Protein AF-A0A8I1SPU9-F1 (afdb_monomer)

Secondary structure (DSSP, 8-state):
-HHHHHHHHHHHHHHHHHHHHHHHHHHT-HHHHHHHHHHHHHHHHHHHHHHHHHH--THHHHHHHHHHHHHHHHHHHH-

Radius of gyration: 13.32 Å; Cα contacts (8 Å, |Δi|>4): 102; chains: 1; bounding box: 34×14×39 Å

pLDDT: mean 81.81, std 8.37, range [57.88, 92.19]

Sequence (79 aa):
MKVKIIKILYVILAIGGIVAAIGSFITHSHLLEALALGLLGVSLILNSYATYLRLKRKIAFFYISIGVIAIIWAILIYH

Organism: NCBI:txid86664

Nearest PDB structures (foldseek):
  7d3u-assembly1_F  TM=6.161E-01  e=4.445E-01  Dietzia sp. DQ12-45-1b
  7qru-assembly1_F  TM=5.845E-01  e=9.054E-01  Alkalihalophilus pseudofirmus
  8e9i-assembly1_K  TM=5.873E-01  e=1.019E+00  Mycolicibacterium smegmatis MC2 155
  7p64-assembly1_K  TM=6.420E-01  e=4.487E+00  Escherichia coli BL21(DE3)

Solvent-accessible surface area (backbone atoms only — not comparable to full-atom values): 3772 Å² total; per-residue (Å²): 114,70,69,62,52,52,52,53,49,25,51,52,31,35,53,52,11,50,53,28,39,54,50,13,68,75,67,71,35,51,67,34,40,20,50,10,30,35,30,36,11,53,15,37,32,46,50,18,50,54,46,26,76,74,64,74,43,73,69,29,56,58,42,31,52,52,12,50,52,33,35,54,50,17,54,62,65,65,104

Structure (mmCIF, N/CA/C/O backbone):
data_AF-A0A8I1SPU9-F1
#
_entry.id   AF-A0A8I1SPU9-F1
#
loop_
_atom_site.group_PDB
_atom_site.id
_atom_site.type_symbol
_atom_site.label_atom_id
_atom_site.label_alt_id
_atom_site.label_comp_id
_atom_site.label_asym_id
_atom_site.label_entity_id
_atom_site.label_seq_id
_atom_site.pdbx_PDB_ins_code
_atom_site.Cartn_x
_atom_site.Cartn_y
_atom_site.Cartn_z
_atom_site.occupancy
_at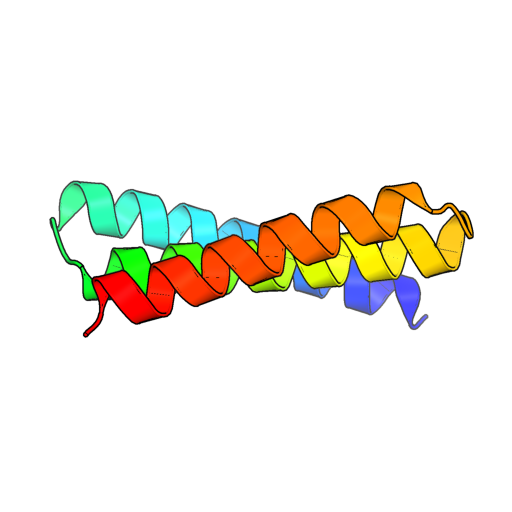om_site.B_iso_or_equiv
_atom_site.auth_seq_id
_atom_site.auth_comp_id
_atom_site.auth_asym_id
_atom_site.auth_atom_id
_atom_site.pdbx_PDB_model_num
ATOM 1 N N . MET A 1 1 ? -5.942 -4.357 21.601 1.00 58.09 1 MET A N 1
ATOM 2 C CA . MET A 1 1 ? -4.754 -4.881 20.880 1.00 58.09 1 MET A CA 1
ATOM 3 C C . MET A 1 1 ? -4.904 -4.889 19.356 1.00 58.09 1 MET A C 1
ATOM 5 O O . MET A 1 1 ? -4.065 -4.279 18.707 1.00 58.09 1 MET A O 1
ATOM 9 N N . LYS A 1 2 ? -5.966 -5.476 18.773 1.00 62.28 2 LYS A N 1
ATOM 10 C CA . LYS A 1 2 ? -6.129 -5.634 17.305 1.00 62.28 2 LYS A CA 1
ATOM 11 C C . LYS A 1 2 ? -5.978 -4.341 16.475 1.00 62.28 2 LYS A C 1
ATOM 13 O O . LYS A 1 2 ? -5.261 -4.335 15.485 1.00 62.28 2 LYS A O 1
ATOM 18 N N . VAL A 1 3 ? -6.557 -3.220 16.919 1.00 69.69 3 VAL A N 1
ATOM 19 C CA . VAL A 1 3 ? -6.484 -1.927 16.197 1.00 69.69 3 VAL A CA 1
ATOM 20 C C . VAL A 1 3 ? -5.060 -1.350 16.147 1.00 69.69 3 VAL A C 1
ATOM 22 O O . VAL A 1 3 ? -4.679 -0.731 15.161 1.00 69.69 3 VAL A O 1
ATOM 25 N N . LYS A 1 4 ? -4.249 -1.575 17.190 1.00 78.19 4 LYS A N 1
ATOM 26 C CA . LYS A 1 4 ? -2.864 -1.075 17.267 1.00 78.19 4 LYS A CA 1
ATOM 27 C C . LYS A 1 4 ? -1.959 -1.798 16.262 1.00 78.19 4 LYS A C 1
ATOM 29 O O . LYS A 1 4 ? -1.135 -1.158 15.624 1.00 78.19 4 LYS A O 1
ATOM 34 N N . ILE A 1 5 ? -2.168 -3.105 16.095 1.00 82.12 5 ILE A N 1
ATOM 35 C CA . ILE A 1 5 ? -1.424 -3.949 15.148 1.00 82.12 5 ILE A CA 1
ATOM 36 C C . ILE A 1 5 ? -1.764 -3.566 13.706 1.00 82.12 5 ILE A C 1
ATOM 38 O O . ILE A 1 5 ? -0.856 -3.311 12.925 1.00 82.12 5 ILE A O 1
ATOM 42 N N . ILE A 1 6 ? -3.055 -3.425 13.378 1.00 81.12 6 ILE A N 1
ATOM 43 C CA . ILE A 1 6 ? -3.495 -2.960 12.048 1.00 81.12 6 ILE A CA 1
ATOM 44 C C . ILE A 1 6 ? -2.892 -1.584 11.742 1.00 81.12 6 ILE A C 1
ATOM 46 O O . ILE A 1 6 ? -2.475 -1.335 10.614 1.00 81.12 6 ILE A O 1
ATOM 50 N N . LYS A 1 7 ? -2.790 -0.717 12.764 1.00 82.38 7 LYS A N 1
ATOM 51 C CA . LYS A 1 7 ? -2.186 0.609 12.626 1.00 82.38 7 LYS A CA 1
ATOM 52 C C . LYS A 1 7 ? -0.724 0.555 12.204 1.00 82.38 7 LYS A C 1
ATOM 54 O O . LYS A 1 7 ? -0.322 1.253 11.285 1.00 82.38 7 LYS A O 1
ATOM 59 N N . ILE A 1 8 ? 0.058 -0.281 12.877 1.00 87.38 8 ILE A N 1
ATOM 60 C CA . ILE A 1 8 ? 1.474 -0.482 12.558 1.00 87.38 8 ILE A CA 1
ATOM 61 C C . ILE A 1 8 ? 1.612 -1.079 11.154 1.00 87.38 8 ILE A C 1
ATOM 63 O O . ILE A 1 8 ? 2.429 -0.604 10.372 1.00 87.38 8 ILE A O 1
ATOM 67 N N . LEU A 1 9 ? 0.768 -2.057 10.813 1.00 86.56 9 LEU A N 1
ATOM 68 C CA . LEU A 1 9 ? 0.808 -2.732 9.521 1.00 86.56 9 LEU A CA 1
ATOM 69 C C . LEU A 1 9 ? 0.598 -1.748 8.362 1.00 86.56 9 LEU A C 1
ATOM 71 O O . LEU A 1 9 ? 1.450 -1.665 7.483 1.00 86.56 9 LEU A O 1
ATOM 75 N N . TYR A 1 10 ? -0.484 -0.955 8.375 1.00 85.50 10 TYR A N 1
ATOM 76 C CA . TYR A 1 10 ? -0.749 -0.039 7.260 1.00 85.50 10 TYR A CA 1
ATOM 77 C C . TYR A 1 10 ? 0.328 1.048 7.140 1.00 85.50 10 TYR A C 1
ATOM 79 O O . TYR A 1 10 ? 0.625 1.476 6.028 1.00 85.50 10 TYR A O 1
ATOM 87 N N . VAL A 1 11 ? 0.940 1.478 8.251 1.00 88.62 11 VAL A N 1
ATOM 88 C CA . VAL A 1 11 ? 2.051 2.444 8.230 1.00 88.62 11 VAL A CA 1
ATOM 89 C C . VAL A 1 11 ? 3.279 1.841 7.552 1.00 88.62 11 VAL A C 1
ATOM 91 O O . VAL A 1 11 ? 3.854 2.480 6.678 1.00 88.62 11 VAL A O 1
ATOM 94 N N . ILE A 1 12 ? 3.653 0.606 7.898 1.00 91.62 12 ILE A N 1
ATOM 95 C CA . ILE A 1 12 ? 4.784 -0.086 7.263 1.00 91.62 12 ILE A CA 1
ATOM 96 C C . ILE A 1 12 ? 4.522 -0.278 5.765 1.00 91.62 12 ILE A C 1
ATOM 98 O O . ILE A 1 12 ? 5.395 0.019 4.954 1.00 91.62 12 ILE A O 1
ATOM 102 N N . LEU A 1 13 ? 3.311 -0.702 5.389 1.00 89.62 13 LEU A N 1
ATOM 103 C CA . LEU A 1 13 ? 2.907 -0.827 3.986 1.00 89.62 13 LEU A CA 1
ATOM 104 C C . LEU A 1 13 ? 2.951 0.514 3.241 1.00 89.62 13 LEU A C 1
ATOM 106 O O . LEU A 1 13 ? 3.415 0.554 2.106 1.00 89.62 13 LEU A O 1
ATOM 110 N N . ALA A 1 14 ? 2.518 1.612 3.870 1.00 88.19 14 ALA A N 1
ATOM 111 C CA . ALA A 1 14 ? 2.581 2.942 3.266 1.00 88.19 14 ALA A CA 1
ATOM 112 C C . ALA A 1 14 ? 4.030 3.369 3.009 1.00 88.19 14 ALA A C 1
ATOM 114 O O . ALA A 1 14 ? 4.355 3.814 1.914 1.00 88.19 14 ALA A O 1
ATOM 115 N N . ILE A 1 15 ? 4.906 3.195 4.002 1.00 92.12 15 ILE A N 1
ATOM 116 C CA . ILE A 1 15 ? 6.329 3.527 3.880 1.00 92.12 15 ILE A CA 1
ATOM 117 C C . ILE A 1 15 ? 6.976 2.671 2.786 1.00 92.12 15 ILE A C 1
ATOM 119 O O . ILE A 1 15 ? 7.653 3.212 1.916 1.00 92.12 15 ILE A O 1
ATOM 123 N N . GLY A 1 16 ? 6.720 1.359 2.778 1.00 90.69 16 GLY A N 1
ATOM 124 C CA . GLY A 1 16 ? 7.223 0.453 1.744 1.00 90.69 16 GLY A CA 1
ATOM 125 C C . GLY A 1 16 ? 6.738 0.833 0.344 1.00 90.69 16 GLY A C 1
ATOM 126 O O . GLY A 1 16 ? 7.532 0.859 -0.592 1.00 90.69 16 GLY A O 1
ATOM 127 N N . GLY A 1 17 ? 5.463 1.205 0.210 1.00 90.31 17 GLY A N 1
ATOM 128 C CA . GLY A 1 17 ? 4.893 1.683 -1.047 1.00 90.31 17 GLY A CA 1
ATOM 129 C C . GLY A 1 17 ? 5.518 2.993 -1.532 1.00 90.31 17 GLY A C 1
ATOM 130 O O . GLY A 1 17 ? 5.811 3.120 -2.715 1.00 90.31 17 GLY A O 1
ATOM 131 N N . ILE A 1 18 ? 5.805 3.939 -0.630 1.00 90.88 18 ILE A N 1
ATOM 132 C CA . ILE A 1 18 ? 6.509 5.190 -0.966 1.00 90.88 18 ILE A CA 1
ATOM 133 C C . ILE A 1 18 ? 7.935 4.900 -1.445 1.00 90.88 18 ILE A C 1
ATOM 135 O O . ILE A 1 18 ? 8.360 5.442 -2.461 1.00 90.88 18 ILE A O 1
ATOM 139 N N . VAL A 1 19 ? 8.671 4.031 -0.747 1.00 92.19 19 VAL A N 1
ATOM 140 C CA . VAL A 1 19 ? 10.036 3.650 -1.145 1.00 92.19 19 VAL A CA 1
ATOM 141 C C . VAL A 1 19 ? 10.029 2.970 -2.514 1.00 92.19 19 VAL A C 1
ATOM 143 O O . VAL A 1 19 ? 10.851 3.308 -3.363 1.00 92.19 19 VAL A O 1
ATOM 146 N N . ALA A 1 20 ? 9.075 2.069 -2.760 1.00 88.06 20 ALA A N 1
ATOM 147 C CA . ALA A 1 20 ? 8.897 1.437 -4.062 1.00 88.06 20 ALA A CA 1
ATOM 148 C C . ALA A 1 20 ? 8.535 2.457 -5.155 1.00 88.06 20 ALA A C 1
ATOM 150 O O . ALA A 1 20 ? 9.081 2.370 -6.250 1.00 88.06 20 ALA A O 1
ATOM 151 N N . ALA A 1 21 ? 7.695 3.457 -4.862 1.00 87.56 21 ALA A N 1
ATOM 152 C CA . ALA A 1 2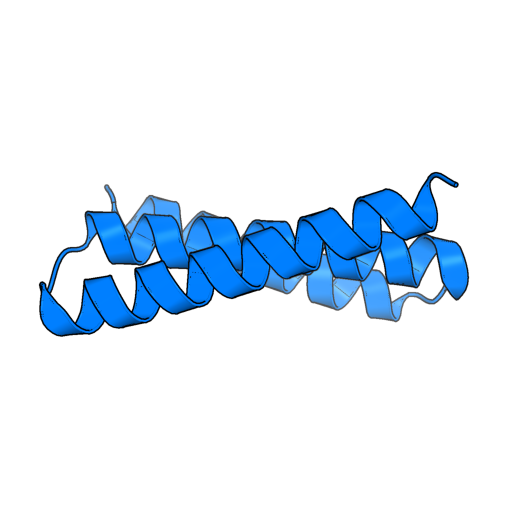1 ? 7.338 4.512 -5.816 1.00 87.56 21 ALA A CA 1
ATOM 153 C C . ALA A 1 21 ? 8.556 5.362 -6.203 1.00 87.56 21 ALA A C 1
ATOM 155 O O . ALA A 1 21 ? 8.787 5.631 -7.380 1.00 87.56 21 ALA A O 1
ATOM 156 N N . ILE A 1 22 ? 9.373 5.745 -5.218 1.00 89.31 22 ILE A N 1
ATOM 157 C CA . ILE A 1 22 ? 10.616 6.490 -5.455 1.00 89.31 22 ILE A CA 1
ATOM 158 C C . ILE A 1 22 ? 11.601 5.629 -6.252 1.00 89.31 22 ILE A C 1
ATOM 160 O O . ILE A 1 22 ? 12.174 6.090 -7.237 1.00 89.31 22 ILE A O 1
ATOM 164 N N . GLY A 1 23 ? 11.770 4.362 -5.866 1.00 87.06 23 GLY A N 1
ATOM 165 C CA . GLY A 1 23 ? 12.610 3.411 -6.589 1.00 87.06 23 GLY A CA 1
ATOM 166 C C . GLY A 1 23 ? 12.150 3.219 -8.034 1.00 87.06 23 GLY A C 1
ATOM 167 O O . GLY A 1 23 ? 12.983 3.203 -8.938 1.00 87.06 23 GLY A O 1
ATOM 168 N N . SER A 1 24 ? 10.838 3.154 -8.266 1.00 88.88 24 SER A N 1
ATOM 169 C CA . SER A 1 24 ? 10.232 3.095 -9.597 1.00 88.88 24 SER A CA 1
ATOM 170 C C . SER A 1 24 ? 10.578 4.319 -10.431 1.00 88.88 24 SER A C 1
ATOM 172 O O . SER A 1 24 ? 10.968 4.178 -11.583 1.00 88.88 24 SER A O 1
ATOM 174 N N . PHE A 1 25 ? 10.478 5.517 -9.851 1.00 85.06 25 PHE A N 1
ATOM 175 C CA . PHE A 1 25 ? 10.798 6.761 -10.549 1.00 85.06 25 PHE A CA 1
ATOM 176 C C . PHE A 1 25 ? 12.267 6.813 -10.992 1.00 85.06 25 PHE A C 1
ATOM 178 O O . PHE A 1 25 ? 12.576 7.269 -12.086 1.00 85.06 25 PHE A O 1
ATOM 185 N N . ILE A 1 26 ? 13.180 6.299 -10.165 1.00 89.38 26 ILE A N 1
ATOM 186 C CA . ILE A 1 26 ? 14.613 6.258 -10.482 1.00 89.38 26 ILE A CA 1
ATOM 187 C C . ILE A 1 26 ? 14.906 5.183 -11.539 1.00 89.38 26 ILE A C 1
ATOM 189 O O . ILE A 1 26 ? 15.605 5.437 -12.518 1.00 89.38 26 ILE A O 1
ATOM 193 N N . THR A 1 27 ? 14.367 3.977 -11.355 1.00 86.94 27 THR A N 1
ATOM 194 C CA . THR A 1 27 ? 14.664 2.811 -12.207 1.00 86.94 27 THR A CA 1
ATOM 195 C C . THR A 1 27 ? 13.811 2.725 -13.471 1.00 86.94 27 THR A C 1
ATOM 197 O O . THR A 1 27 ? 14.086 1.875 -14.312 1.00 86.94 27 THR A O 1
ATOM 200 N N . HIS A 1 28 ? 12.791 3.580 -13.612 1.00 82.88 28 HIS A N 1
ATOM 201 C CA . HIS A 1 28 ? 11.787 3.541 -14.684 1.00 82.88 28 HIS A CA 1
ATOM 202 C C . HIS A 1 28 ? 11.150 2.147 -14.851 1.00 82.88 28 HIS A C 1
ATOM 204 O O . HIS A 1 28 ? 10.783 1.733 -15.949 1.00 82.88 28 HIS A O 1
ATOM 210 N N . SER A 1 29 ? 11.053 1.388 -13.754 1.00 82.31 29 SER A N 1
ATOM 211 C CA . SER A 1 29 ? 10.590 0.004 -13.768 1.00 82.31 29 SER A CA 1
ATOM 212 C C . SER A 1 29 ? 9.095 -0.083 -13.475 1.00 82.31 29 SER A C 1
ATOM 214 O O . SER A 1 29 ? 8.667 0.139 -12.343 1.00 82.31 29 SER A O 1
ATOM 216 N N . HIS A 1 30 ? 8.316 -0.523 -14.464 1.00 82.06 30 HIS A N 1
ATOM 217 C CA . HIS A 1 30 ? 6.878 -0.7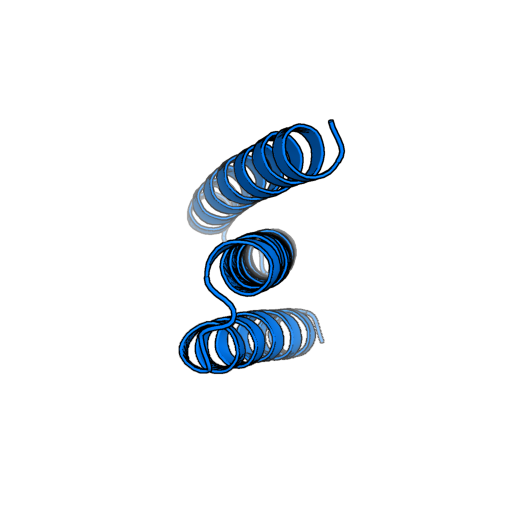86 -14.314 1.00 82.06 30 HIS A CA 1
ATOM 218 C C . HIS A 1 30 ? 6.558 -1.824 -13.228 1.00 82.06 30 HIS A C 1
ATOM 220 O O . HIS A 1 30 ? 5.500 -1.776 -12.602 1.00 82.06 30 HIS A O 1
ATOM 226 N N . LEU A 1 31 ? 7.496 -2.737 -12.947 1.00 83.56 31 LEU A N 1
ATOM 227 C CA . LEU A 1 31 ? 7.353 -3.712 -11.869 1.00 83.56 31 LEU A CA 1
ATOM 228 C C . LEU A 1 31 ? 7.365 -3.029 -10.498 1.00 83.56 31 LEU A C 1
ATOM 230 O O . LEU A 1 31 ? 6.514 -3.336 -9.667 1.00 83.56 31 LEU A O 1
ATOM 234 N N . LEU A 1 32 ? 8.289 -2.088 -10.260 1.00 84.12 32 LEU A N 1
ATOM 235 C CA . LEU A 1 32 ? 8.323 -1.322 -9.008 1.00 84.12 32 LEU A CA 1
ATOM 236 C C . LEU A 1 32 ? 7.122 -0.380 -8.891 1.00 84.12 32 LEU A C 1
ATOM 238 O O . LEU A 1 32 ? 6.613 -0.197 -7.786 1.00 84.12 32 LEU A O 1
ATOM 242 N N . GLU A 1 33 ? 6.649 0.176 -10.006 1.00 83.12 33 GLU A N 1
ATOM 243 C CA . GLU A 1 33 ? 5.453 1.021 -10.054 1.00 83.12 33 GLU A CA 1
ATOM 244 C C . GLU A 1 33 ? 4.206 0.252 -9.602 1.00 83.12 33 GLU A C 1
ATOM 246 O O . GLU A 1 33 ? 3.485 0.686 -8.700 1.00 83.12 33 GLU A O 1
ATOM 251 N N . ALA A 1 34 ? 3.998 -0.944 -10.162 1.00 85.12 34 ALA A N 1
ATOM 252 C CA . ALA A 1 34 ? 2.910 -1.835 -9.778 1.00 85.12 34 ALA A CA 1
ATOM 253 C C . ALA A 1 34 ? 3.020 -2.259 -8.303 1.00 85.12 34 ALA A C 1
ATOM 255 O O . ALA A 1 34 ? 2.030 -2.255 -7.567 1.00 85.12 34 ALA A O 1
ATOM 256 N N . LEU A 1 35 ? 4.233 -2.563 -7.833 1.00 86.88 35 LEU A N 1
ATOM 257 C CA . LEU A 1 35 ? 4.488 -2.915 -6.434 1.00 86.88 35 LEU A CA 1
ATOM 258 C C . LEU A 1 35 ? 4.162 -1.752 -5.487 1.00 86.88 35 LEU A C 1
ATOM 260 O O . LEU A 1 35 ? 3.528 -1.953 -4.450 1.00 86.88 35 LEU A O 1
ATOM 264 N N . ALA A 1 36 ? 4.541 -0.530 -5.861 1.00 88.19 36 ALA A N 1
ATOM 265 C CA . ALA A 1 36 ? 4.247 0.681 -5.109 1.00 88.19 36 ALA A CA 1
ATOM 266 C C . ALA A 1 36 ? 2.741 0.932 -4.999 1.00 88.19 36 ALA A C 1
ATOM 268 O O . ALA A 1 36 ? 2.221 1.119 -3.897 1.00 88.19 36 ALA A O 1
ATOM 269 N N . LEU A 1 37 ? 2.031 0.876 -6.126 1.00 88.12 37 LEU A N 1
ATOM 270 C CA . LEU A 1 37 ? 0.583 1.052 -6.182 1.00 88.12 37 LEU A CA 1
ATOM 271 C C . LEU A 1 37 ? -0.158 -0.032 -5.393 1.00 88.12 37 LEU A C 1
ATOM 273 O O . LEU A 1 37 ? -1.088 0.285 -4.651 1.00 88.12 37 LEU A O 1
ATOM 277 N N . GLY A 1 38 ? 0.289 -1.287 -5.474 1.00 87.25 38 GLY A N 1
ATOM 278 C CA . GLY A 1 38 ? -0.258 -2.390 -4.687 1.00 87.25 38 GLY A CA 1
ATOM 279 C C . GLY A 1 38 ? -0.080 -2.177 -3.181 1.00 87.25 38 GLY A C 1
ATOM 280 O O . GLY A 1 38 ? -1.047 -2.259 -2.422 1.00 87.25 38 GLY A O 1
ATOM 281 N N . LEU A 1 39 ? 1.134 -1.837 -2.734 1.00 89.44 39 LEU A N 1
ATOM 282 C CA . LEU A 1 39 ? 1.436 -1.581 -1.319 1.00 89.44 39 LEU A CA 1
ATOM 283 C C . LEU A 1 39 ? 0.648 -0.383 -0.764 1.00 89.44 39 LEU A C 1
ATOM 285 O O . LEU A 1 39 ? 0.069 -0.469 0.324 1.00 89.44 39 LEU A O 1
ATOM 289 N N . LEU A 1 40 ? 0.583 0.717 -1.518 1.00 89.50 40 LEU A N 1
ATOM 290 C CA . LEU A 1 40 ? -0.183 1.909 -1.150 1.00 89.50 40 LEU A CA 1
ATOM 291 C C . LEU A 1 40 ? -1.691 1.634 -1.134 1.00 89.50 40 LEU A C 1
ATOM 293 O O . LEU A 1 40 ? -2.376 2.040 -0.193 1.00 89.50 40 LEU A O 1
ATOM 297 N N . GLY A 1 41 ? -2.205 0.900 -2.123 1.00 88.06 41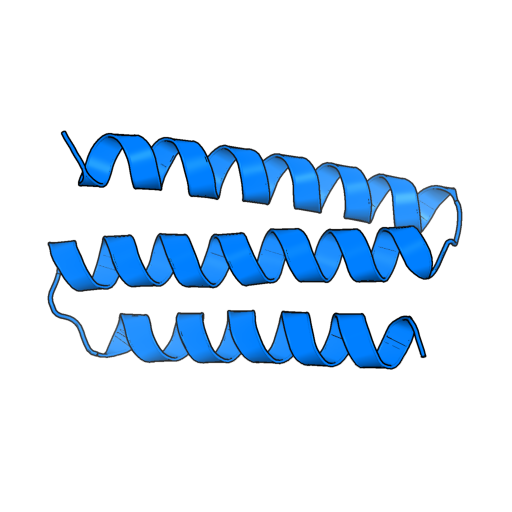 GLY A N 1
ATOM 298 C CA . GLY A 1 41 ? -3.611 0.512 -2.206 1.00 88.06 41 GLY A CA 1
ATOM 299 C C . GLY A 1 41 ? -4.044 -0.355 -1.025 1.00 88.06 41 GLY A C 1
ATOM 300 O O . GLY A 1 41 ? -5.040 -0.057 -0.362 1.00 88.06 41 GLY A O 1
ATOM 301 N N . VAL A 1 42 ? -3.250 -1.372 -0.676 1.00 87.88 42 VAL A N 1
ATOM 302 C CA . VAL A 1 42 ? -3.507 -2.229 0.494 1.00 87.88 42 VAL A CA 1
ATOM 303 C C . VAL A 1 42 ? -3.404 -1.431 1.800 1.00 87.88 42 VAL A C 1
ATOM 305 O O . VAL A 1 42 ? -4.241 -1.602 2.690 1.00 87.88 42 VAL A O 1
ATOM 308 N N . SER A 1 43 ? -2.438 -0.512 1.919 1.00 88.88 43 SER A N 1
ATOM 309 C CA . SER A 1 43 ? -2.334 0.388 3.076 1.00 88.88 43 SER A CA 1
ATOM 310 C C . SER A 1 43 ? -3.590 1.252 3.250 1.00 88.88 43 SER A C 1
ATOM 312 O O . SER A 1 43 ? -4.144 1.332 4.350 1.00 88.88 43 SER A O 1
ATOM 314 N N . LEU A 1 44 ? -4.093 1.840 2.161 1.00 86.56 44 LEU A N 1
ATOM 315 C CA . LEU A 1 44 ? -5.323 2.6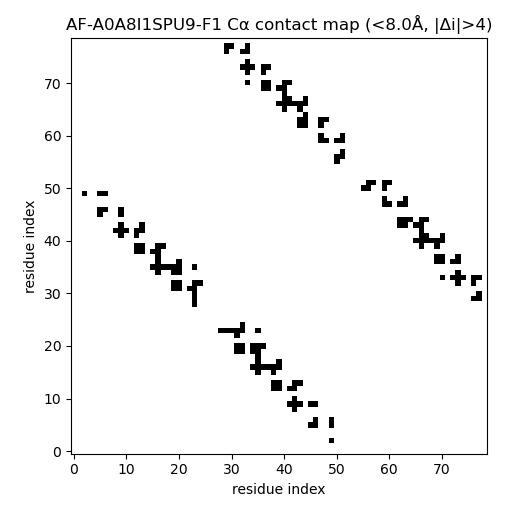33 2.145 1.00 86.56 44 LEU A CA 1
ATOM 316 C C . LEU A 1 44 ? -6.536 1.815 2.592 1.00 86.56 44 LEU A C 1
ATOM 318 O O . LEU A 1 44 ? -7.302 2.284 3.439 1.00 86.56 44 LEU A O 1
ATOM 322 N N . ILE A 1 45 ? -6.689 0.582 2.104 1.00 87.12 45 ILE A N 1
ATOM 323 C CA . ILE A 1 45 ? -7.783 -0.315 2.508 1.00 87.12 45 ILE A CA 1
ATOM 324 C C . ILE A 1 45 ? -7.705 -0.616 4.010 1.00 87.12 45 ILE A C 1
ATOM 326 O O . ILE A 1 45 ? -8.703 -0.486 4.723 1.00 87.12 45 ILE A O 1
ATOM 330 N N . LEU A 1 46 ? -6.518 -0.949 4.526 1.00 85.25 46 LEU A N 1
AT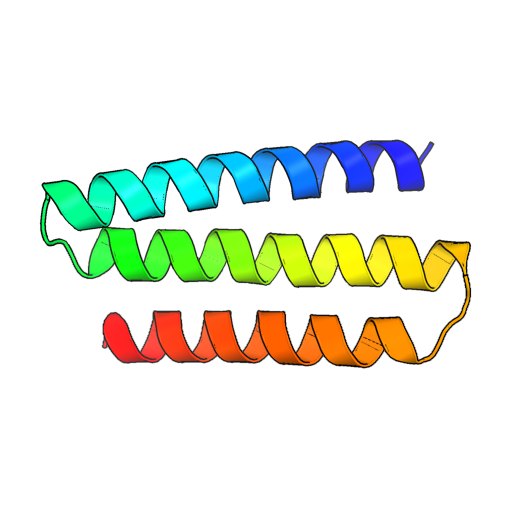OM 331 C CA . LEU A 1 46 ? -6.317 -1.255 5.946 1.00 85.25 46 LEU A CA 1
ATOM 332 C C . LEU A 1 46 ? -6.548 -0.040 6.853 1.00 85.25 46 LEU A C 1
ATOM 334 O O . LEU A 1 46 ? -7.184 -0.163 7.903 1.00 85.25 46 LEU A O 1
ATOM 338 N N . ASN A 1 47 ? -6.076 1.140 6.450 1.00 85.44 47 ASN A N 1
ATOM 339 C CA . ASN A 1 47 ? -6.300 2.388 7.177 1.00 85.44 47 ASN A CA 1
ATOM 340 C C . ASN A 1 47 ? -7.794 2.753 7.215 1.00 85.44 47 ASN A C 1
ATOM 342 O O . ASN A 1 47 ? -8.336 3.149 8.252 1.00 85.44 47 ASN A O 1
ATOM 346 N N . SER A 1 48 ? -8.487 2.550 6.098 1.00 82.56 48 SER A N 1
ATOM 347 C CA . SER A 1 48 ? -9.929 2.763 5.986 1.00 82.56 48 SER A CA 1
ATOM 348 C C . SER A 1 48 ? -10.710 1.804 6.864 1.00 82.56 48 SER A C 1
ATOM 350 O O . SER A 1 48 ? -11.607 2.224 7.589 1.00 82.56 48 SER A O 1
ATOM 352 N N . TYR A 1 49 ? -10.323 0.530 6.878 1.00 80.75 49 TYR A N 1
ATOM 353 C CA . TYR A 1 49 ? -10.921 -0.480 7.739 1.00 80.75 49 TYR A CA 1
ATOM 354 C C . TYR A 1 49 ? -10.718 -0.157 9.228 1.00 80.75 49 TYR A C 1
ATOM 356 O O . TYR A 1 49 ? -11.666 -0.206 10.015 1.00 80.75 49 TYR A O 1
ATOM 364 N N . ALA A 1 50 ? -9.514 0.270 9.621 1.00 79.56 50 ALA A N 1
ATOM 365 C CA . ALA A 1 50 ? -9.241 0.730 10.982 1.00 79.56 50 ALA A CA 1
ATOM 366 C C . ALA A 1 50 ? -10.088 1.961 11.359 1.00 79.56 50 ALA A C 1
ATOM 368 O O . ALA A 1 50 ? -10.607 2.050 12.475 1.00 79.56 50 ALA A O 1
ATOM 369 N N . THR A 1 51 ? -10.268 2.890 10.419 1.00 78.12 51 THR A N 1
ATOM 370 C CA . THR A 1 51 ? -11.101 4.088 10.585 1.00 78.12 51 THR A CA 1
ATOM 371 C C . THR A 1 51 ? -12.583 3.732 10.697 1.00 78.12 51 THR A C 1
ATOM 373 O O . THR A 1 51 ? -13.279 4.263 11.563 1.00 78.12 51 THR A O 1
ATOM 376 N N . TYR A 1 52 ? -13.062 2.784 9.890 1.00 78.12 52 TYR A N 1
ATOM 377 C CA . TYR A 1 52 ? -14.425 2.264 9.949 1.00 78.12 52 TYR A CA 1
ATOM 378 C C . TYR A 1 52 ? -14.721 1.617 11.304 1.00 78.12 52 TYR A C 1
ATOM 380 O O . TYR A 1 52 ? -15.712 1.964 11.944 1.00 78.12 52 TYR A O 1
ATOM 388 N N . LEU A 1 53 ? -13.828 0.751 11.791 1.00 74.31 53 LEU A N 1
ATOM 389 C CA . LEU A 1 53 ? -13.961 0.115 13.104 1.00 74.31 53 LEU A CA 1
ATOM 390 C C . LEU A 1 53 ? -14.019 1.135 14.250 1.00 74.31 53 LEU A C 1
ATOM 392 O O . LEU A 1 53 ? -14.683 0.886 15.254 1.00 74.31 53 LEU A O 1
ATOM 396 N N . ARG A 1 54 ? -13.334 2.278 14.112 1.00 71.75 54 ARG A N 1
ATOM 397 C CA . ARG A 1 54 ? -13.244 3.302 15.160 1.00 71.75 54 ARG A CA 1
ATOM 398 C C . ARG A 1 54 ? -14.387 4.318 15.132 1.00 71.75 54 ARG A C 1
ATOM 400 O O . ARG A 1 54 ? -14.818 4.755 16.191 1.00 71.75 54 ARG A O 1
ATOM 407 N N . LEU A 1 55 ? -14.848 4.718 13.947 1.00 69.88 55 LEU A N 1
ATOM 408 C CA . LEU A 1 55 ? -15.797 5.826 13.763 1.00 69.88 55 LEU A CA 1
ATOM 409 C C . LEU A 1 55 ? -17.155 5.396 13.183 1.00 69.88 55 LEU A C 1
ATOM 411 O O . LEU A 1 55 ? -18.04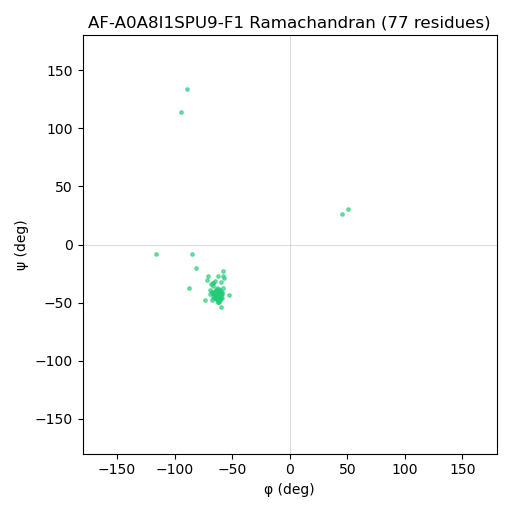5 6.237 13.094 1.00 69.88 55 LEU A O 1
ATOM 415 N N . LYS A 1 56 ? -17.318 4.136 12.743 1.00 67.62 56 LYS A N 1
ATOM 416 C CA . LYS A 1 56 ? -18.499 3.604 12.019 1.00 67.62 56 LYS A CA 1
ATOM 417 C C . LYS A 1 56 ? -19.005 4.520 10.890 1.00 67.62 56 LYS A C 1
ATOM 419 O O . LYS A 1 56 ? -20.181 4.511 10.531 1.00 67.62 56 LYS A O 1
ATOM 424 N N . ARG A 1 57 ? -18.119 5.346 10.324 1.00 64.94 57 ARG A N 1
ATOM 425 C CA . ARG A 1 57 ? -18.463 6.384 9.347 1.00 64.94 57 ARG A CA 1
ATOM 426 C C . ARG A 1 57 ? -18.409 5.814 7.934 1.00 64.94 57 ARG A C 1
ATOM 428 O O . ARG A 1 57 ? -17.410 5.206 7.555 1.00 64.94 57 ARG A O 1
ATOM 435 N N . LYS A 1 5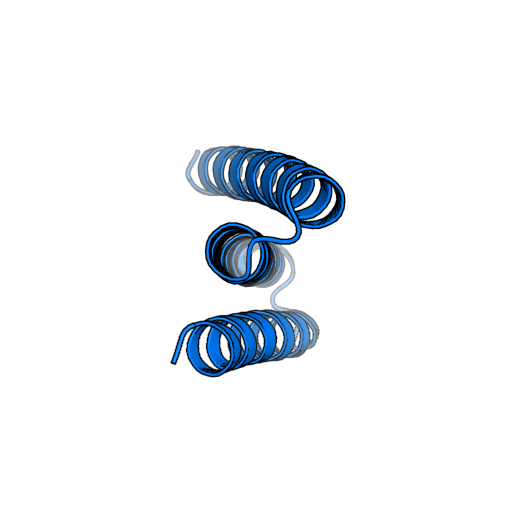8 ? -19.439 6.098 7.129 1.00 62.75 58 LYS A N 1
ATOM 436 C CA . LYS A 1 58 ? -19.525 5.693 5.710 1.00 62.75 58 LYS A CA 1
ATOM 437 C C . LYS A 1 58 ? -18.368 6.217 4.847 1.00 62.75 58 LYS A C 1
ATOM 439 O O . LYS A 1 58 ? -18.042 5.600 3.847 1.00 62.75 58 LYS A O 1
ATOM 444 N N . ILE A 1 59 ? -17.702 7.298 5.263 1.00 65.44 59 ILE A N 1
ATOM 445 C CA . ILE A 1 59 ? -16.529 7.869 4.572 1.00 65.44 59 ILE A CA 1
ATOM 446 C C . ILE A 1 59 ? -15.391 6.846 4.417 1.00 65.44 59 ILE A C 1
ATOM 448 O O . ILE A 1 59 ? -14.658 6.890 3.435 1.00 65.44 59 ILE A O 1
ATOM 452 N N . ALA A 1 60 ? -15.275 5.877 5.329 1.00 64.31 60 ALA A N 1
ATOM 453 C CA . ALA A 1 60 ? -14.274 4.822 5.217 1.00 64.31 60 ALA A CA 1
ATOM 454 C C . ALA A 1 60 ? -14.456 3.935 3.970 1.00 64.31 60 ALA A C 1
ATOM 456 O O . ALA A 1 60 ? -13.474 3.420 3.451 1.00 64.31 60 ALA A O 1
ATOM 457 N N . PHE A 1 61 ? -15.677 3.797 3.441 1.00 70.19 61 PHE A N 1
ATOM 458 C CA . PHE A 1 61 ? -15.908 3.048 2.201 1.00 70.19 61 PHE A CA 1
ATOM 459 C C . PHE A 1 61 ? -15.269 3.721 0.983 1.00 70.19 61 PHE A C 1
ATOM 461 O O . PHE A 1 61 ? -14.789 3.033 0.090 1.00 70.19 61 PHE A O 1
ATOM 468 N N . PHE A 1 62 ? -15.210 5.054 0.963 1.00 74.62 62 PHE A N 1
ATOM 469 C CA . PHE A 1 62 ? -14.671 5.797 -0.175 1.00 74.62 62 PHE A CA 1
ATOM 470 C C . PHE A 1 62 ? -13.171 5.537 -0.364 1.00 74.62 62 PHE A C 1
ATOM 472 O O . PHE A 1 62 ? -12.699 5.296 -1.471 1.00 74.62 62 PHE A O 1
ATOM 479 N N . TYR A 1 63 ? -12.426 5.504 0.739 1.00 74.88 63 TYR A N 1
ATOM 480 C CA . TYR A 1 63 ? -10.995 5.217 0.722 1.00 74.88 63 TYR A CA 1
ATOM 481 C C . TYR A 1 63 ? -10.671 3.748 0.403 1.00 74.88 63 TYR A C 1
ATOM 483 O O . TYR A 1 63 ? -9.623 3.477 -0.182 1.00 74.88 63 TYR A O 1
ATOM 491 N N . ILE A 1 64 ? -11.573 2.806 0.715 1.00 79.81 64 ILE A N 1
ATOM 492 C CA . ILE A 1 64 ? -11.455 1.413 0.253 1.00 79.81 64 ILE A CA 1
ATOM 493 C C . ILE A 1 64 ? -11.546 1.369 -1.273 1.00 79.81 64 ILE A C 1
ATOM 495 O O . ILE A 1 64 ? -10.691 0.756 -1.904 1.00 79.81 64 ILE A O 1
ATOM 499 N N . SER A 1 65 ? -12.517 2.066 -1.872 1.00 81.56 65 SER A N 1
ATOM 500 C CA . SER A 1 65 ? -12.654 2.135 -3.331 1.00 81.56 65 SER A CA 1
ATOM 501 C C . SER A 1 65 ? -11.413 2.724 -4.001 1.00 81.56 65 SER A C 1
ATOM 503 O O . SER A 1 65 ? -10.945 2.175 -4.992 1.00 81.56 65 SER A O 1
ATOM 505 N N . ILE A 1 66 ? -10.830 3.787 -3.434 1.00 83.75 66 ILE A N 1
ATOM 506 C CA . ILE A 1 66 ? -9.574 4.373 -3.936 1.00 83.75 66 ILE A CA 1
ATOM 507 C C . ILE A 1 66 ? -8.432 3.349 -3.879 1.00 83.75 66 ILE A C 1
ATOM 509 O O . ILE A 1 66 ? -7.695 3.197 -4.850 1.00 83.75 66 ILE A O 1
ATOM 513 N N . GLY A 1 67 ? -8.301 2.618 -2.768 1.00 82.94 67 GLY A N 1
ATOM 514 C CA . GLY A 1 67 ? -7.285 1.575 -2.638 1.00 82.94 67 GLY A CA 1
ATOM 515 C C . GLY A 1 67 ? -7.471 0.429 -3.638 1.00 82.94 67 GLY A C 1
ATOM 516 O O . GLY A 1 67 ? -6.494 -0.052 -4.202 1.00 82.94 67 GLY A O 1
ATOM 517 N N . VAL A 1 68 ? -8.716 0.036 -3.921 1.00 84.69 68 VAL A N 1
ATOM 518 C CA . VAL A 1 68 ? -9.035 -0.979 -4.939 1.00 84.69 68 VAL A CA 1
ATOM 519 C C . VAL A 1 68 ? -8.689 -0.485 -6.345 1.00 84.69 68 VAL A C 1
ATOM 521 O O . VAL A 1 68 ? -8.084 -1.230 -7.109 1.00 84.69 68 VAL A O 1
ATOM 524 N N . ILE A 1 69 ? -9.003 0.770 -6.679 1.00 87.81 69 ILE A N 1
ATOM 525 C CA . ILE A 1 69 ? -8.642 1.369 -7.973 1.00 87.81 69 ILE A CA 1
ATOM 526 C C . ILE A 1 69 ? -7.121 1.374 -8.158 1.00 87.81 69 ILE A C 1
ATOM 528 O O . ILE A 1 69 ? -6.643 1.003 -9.225 1.00 87.81 69 ILE A O 1
ATOM 532 N N . ALA A 1 70 ? -6.359 1.720 -7.116 1.00 83.62 70 ALA A N 1
ATOM 533 C CA . ALA A 1 70 ? -4.898 1.683 -7.162 1.00 83.62 70 ALA A CA 1
ATOM 534 C C . ALA A 1 70 ? -4.356 0.269 -7.444 1.00 83.62 70 ALA A C 1
ATOM 536 O O . ALA A 1 70 ? -3.417 0.118 -8.220 1.00 83.62 70 ALA A O 1
ATOM 537 N N . ILE A 1 71 ? -4.973 -0.771 -6.872 1.00 84.81 71 ILE A N 1
ATOM 538 C CA . ILE A 1 71 ? -4.599 -2.171 -7.130 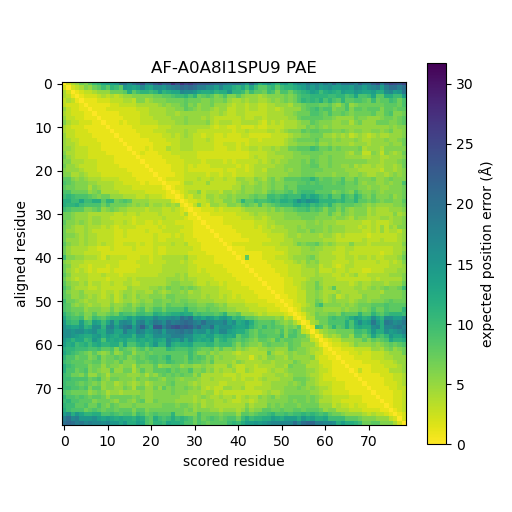1.00 84.81 71 ILE A CA 1
ATOM 539 C C . ILE A 1 71 ? -4.954 -2.586 -8.563 1.00 84.81 71 ILE A C 1
ATOM 541 O O . ILE A 1 71 ? -4.150 -3.232 -9.227 1.00 84.81 71 ILE A O 1
ATOM 545 N N . ILE A 1 72 ? -6.130 -2.202 -9.065 1.00 87.06 72 ILE A N 1
ATOM 546 C CA . ILE A 1 72 ? -6.523 -2.473 -10.457 1.00 87.06 72 ILE A CA 1
ATOM 547 C C . ILE A 1 72 ? -5.536 -1.809 -11.422 1.00 87.06 72 ILE A C 1
ATOM 549 O O . ILE A 1 72 ? -5.090 -2.436 -12.378 1.00 87.06 72 ILE A O 1
ATOM 553 N N . TRP A 1 73 ? -5.150 -0.565 -11.140 1.00 84.69 73 TRP A N 1
ATOM 554 C CA . TRP A 1 73 ? -4.166 0.164 -11.934 1.00 84.69 73 TRP A CA 1
ATOM 555 C C . TRP A 1 73 ? -2.782 -0.494 -11.889 1.00 84.69 73 TRP A C 1
ATOM 557 O O . TRP A 1 73 ? -2.127 -0.612 -12.918 1.00 84.69 73 TRP A O 1
ATOM 567 N N . ALA A 1 74 ? -2.368 -1.001 -10.724 1.00 83.12 74 ALA A N 1
ATOM 568 C CA . ALA A 1 74 ? -1.133 -1.770 -10.586 1.00 83.12 74 ALA A CA 1
ATOM 569 C C . ALA A 1 74 ? -1.119 -3.019 -11.482 1.00 83.12 74 ALA A C 1
ATOM 571 O O . ALA A 1 74 ? -0.109 -3.314 -12.113 1.00 83.12 74 ALA A O 1
ATOM 572 N N . ILE A 1 75 ? -2.244 -3.740 -11.550 1.00 81.81 75 ILE A N 1
ATOM 573 C CA . ILE A 1 75 ? -2.386 -4.933 -12.397 1.00 81.81 75 ILE A CA 1
ATOM 574 C C . ILE A 1 75 ? -2.341 -4.549 -13.880 1.00 81.81 75 ILE A C 1
ATOM 576 O O . ILE A 1 75 ? -1.698 -5.242 -14.659 1.00 81.81 75 ILE A O 1
ATOM 580 N N . LEU A 1 76 ? -2.985 -3.441 -14.258 1.00 83.31 76 LEU A N 1
ATOM 581 C CA . LEU A 1 76 ? -2.995 -2.938 -15.635 1.00 83.31 76 LEU A CA 1
ATOM 582 C C . LEU A 1 76 ? -1.622 -2.461 -16.119 1.00 83.31 76 LEU A C 1
ATOM 584 O O . LEU A 1 76 ? -1.323 -2.632 -17.288 1.00 83.31 76 LEU A O 1
ATOM 588 N N . ILE A 1 77 ? -0.800 -1.858 -15.255 1.00 77.19 77 ILE A N 1
ATOM 589 C CA . ILE A 1 77 ? 0.564 -1.430 -15.621 1.00 77.19 77 ILE A CA 1
ATOM 590 C C . ILE A 1 77 ? 1.505 -2.630 -15.786 1.00 77.19 77 ILE A C 1
ATOM 592 O O . ILE A 1 77 ? 2.468 -2.569 -16.547 1.00 77.19 77 ILE A O 1
ATOM 596 N N . TYR A 1 78 ? 1.265 -3.705 -15.036 1.00 67.56 78 TYR A N 1
ATOM 597 C CA . TYR A 1 78 ? 2.125 -4.884 -15.051 1.00 67.56 78 TYR A CA 1
ATOM 598 C C . TYR A 1 78 ? 1.849 -5.836 -16.227 1.00 67.56 78 TYR A C 1
ATOM 600 O O . TYR A 1 78 ? 2.707 -6.661 -16.546 1.00 67.56 78 TYR A O 1
ATOM 608 N N . HIS A 1 79 ? 0.663 -5.756 -16.836 1.00 57.88 79 HIS A N 1
ATOM 609 C CA . HIS A 1 79 ? 0.203 -6.655 -17.896 1.00 57.88 79 HIS A CA 1
ATOM 610 C C . HIS A 1 79 ? 0.270 -5.994 -19.278 1.00 57.88 79 HIS A C 1
ATOM 612 O O . HIS A 1 79 ? 0.535 -6.736 -20.254 1.00 57.88 79 HIS A O 1
#

Foldseek 3Di:
DVLVVLVVQLVVLLVQLVVLCVVCVVVVDLLSQLSSLLSNLVSQLSVLVSVCVVPVDPVSVVSNVVSVVSNVVSVVSVD

Mean predicted aligned error: 5.67 Å